Protein AF-A0A2H0TIT2-F1 (afdb_monomer)

Secondary structure (DSSP, 8-state):
-HHHHHHHHHHHHHHHHHHHHH-EETTEEHHHHHHHHHHHHHS--------S-----------------------TTGGG-HHHHHHHHHHHH--

Radius of gyration: 33.24 Å; Cα contacts (8 Å, |Δi|>4): 13; chains: 1; bounding box: 58×39×98 Å

Organism: NCBI:txid1974711

Structure (mmCIF, N/CA/C/O backbone):
data_AF-A0A2H0TIT2-F1
#
_entry.id   AF-A0A2H0TIT2-F1
#
loop_
_atom_site.group_PDB
_atom_site.id
_atom_site.type_symbol
_atom_site.label_atom_id
_atom_site.label_alt_id
_atom_site.label_comp_id
_atom_site.label_asym_id
_atom_site.label_entity_id
_atom_site.label_seq_id
_atom_site.pdbx_PDB_ins_code
_atom_site.Cartn_x
_atom_site.Cartn_y
_atom_site.Cartn_z
_atom_site.occupancy
_atom_site.B_iso_or_equiv
_atom_site.auth_seq_id
_atom_site.auth_comp_id
_atom_site.auth_asym_id
_atom_site.auth_atom_id
_atom_site.pdbx_PDB_model_num
ATOM 1 N N . ILE A 1 1 ? 3.162 0.818 -37.772 1.00 74.19 1 ILE A N 1
ATOM 2 C CA . ILE A 1 1 ? 3.206 1.946 -36.806 1.00 74.19 1 ILE A CA 1
ATOM 3 C C . ILE A 1 1 ? 2.659 1.544 -35.432 1.00 74.19 1 ILE A C 1
ATOM 5 O O . ILE A 1 1 ? 3.417 1.600 -34.474 1.00 74.19 1 ILE A O 1
ATOM 9 N N . ASN A 1 2 ? 1.414 1.063 -35.325 1.00 90.94 2 ASN A N 1
ATOM 10 C CA . ASN A 1 2 ? 0.760 0.823 -34.024 1.00 90.94 2 ASN A CA 1
ATOM 11 C C . ASN A 1 2 ? 1.489 -0.178 -33.110 1.00 90.94 2 ASN A C 1
ATOM 13 O O . ASN A 1 2 ? 1.616 0.069 -31.917 1.00 90.94 2 ASN A O 1
ATOM 17 N N . PHE A 1 3 ? 2.021 -1.272 -33.668 1.00 93.81 3 PHE A N 1
ATOM 18 C CA . PHE A 1 3 ? 2.733 -2.289 -32.886 1.00 93.81 3 PHE A CA 1
ATOM 19 C C . PHE A 1 3 ? 4.022 -1.756 -32.238 1.00 93.81 3 PHE A C 1
ATOM 21 O O . PHE A 1 3 ? 4.270 -1.997 -31.064 1.00 93.81 3 PHE A O 1
ATOM 28 N N . PHE A 1 4 ? 4.816 -0.975 -32.975 1.00 94.81 4 PHE A N 1
ATOM 29 C CA . PHE A 1 4 ? 6.038 -0.369 -32.437 1.00 94.81 4 PHE A CA 1
ATOM 30 C C . PHE A 1 4 ? 5.732 0.685 -31.371 1.00 94.81 4 PHE A C 1
ATOM 32 O O . PHE A 1 4 ? 6.428 0.758 -30.365 1.00 94.81 4 PHE A O 1
ATOM 39 N N . LEU A 1 5 ? 4.658 1.458 -31.559 1.00 95.38 5 LEU A N 1
ATOM 40 C CA . LEU A 1 5 ? 4.203 2.448 -30.584 1.00 95.38 5 LEU A CA 1
ATOM 41 C C . LEU A 1 5 ? 3.751 1.765 -29.282 1.00 95.38 5 LEU A C 1
ATOM 43 O O . LEU A 1 5 ? 4.151 2.188 -28.200 1.00 95.38 5 LEU A O 1
ATOM 47 N N . PHE A 1 6 ? 3.016 0.653 -29.386 1.00 95.38 6 PHE A N 1
ATOM 48 C CA . PHE A 1 6 ? 2.667 -0.199 -28.246 1.00 95.38 6 PHE A CA 1
ATOM 49 C C . PHE A 1 6 ? 3.906 -0.765 -27.540 1.00 95.38 6 PHE A C 1
ATOM 51 O O . PHE A 1 6 ? 3.987 -0.701 -26.316 1.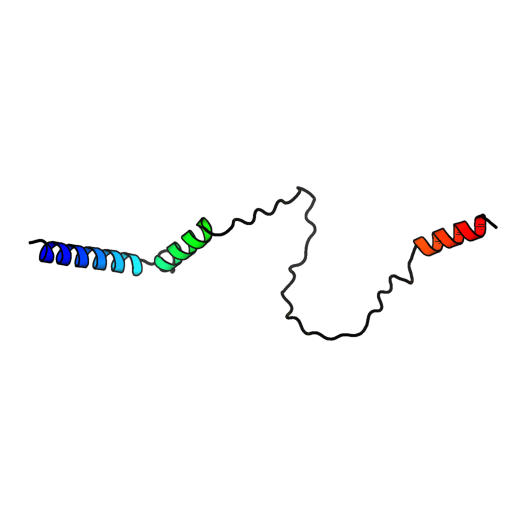00 95.38 6 PHE A O 1
ATOM 58 N N . LEU A 1 7 ? 4.886 -1.269 -28.296 1.00 96.19 7 LEU A N 1
ATOM 59 C CA . LEU A 1 7 ? 6.122 -1.826 -27.741 1.00 96.19 7 LEU A CA 1
ATOM 60 C C . LEU A 1 7 ? 6.893 -0.775 -26.925 1.00 96.19 7 LEU A C 1
ATOM 62 O O . LEU A 1 7 ? 7.298 -1.040 -25.795 1.00 96.19 7 LEU A O 1
ATOM 66 N N . ILE A 1 8 ? 7.039 0.435 -27.473 1.00 96.31 8 ILE A N 1
ATOM 67 C CA . ILE A 1 8 ? 7.705 1.559 -26.803 1.00 96.31 8 ILE A CA 1
ATOM 68 C C . ILE A 1 8 ? 6.950 1.944 -25.526 1.00 96.31 8 ILE A C 1
ATOM 70 O O . ILE A 1 8 ? 7.564 2.063 -24.465 1.00 96.31 8 ILE A O 1
ATOM 74 N N . LEU A 1 9 ? 5.621 2.078 -25.594 1.00 95.88 9 LEU A N 1
ATOM 75 C CA . LEU A 1 9 ? 4.805 2.392 -24.419 1.00 95.88 9 LEU A CA 1
ATOM 76 C C . LEU A 1 9 ? 4.920 1.312 -23.339 1.00 95.88 9 LEU A C 1
ATOM 78 O O . LEU A 1 9 ? 5.065 1.633 -22.162 1.00 95.88 9 LEU A O 1
ATOM 82 N N . SER A 1 10 ? 4.901 0.038 -23.733 1.00 95.31 10 SER A N 1
ATOM 83 C CA . SER A 1 10 ? 5.025 -1.090 -22.812 1.00 95.31 10 SER A CA 1
ATOM 84 C C . SER A 1 10 ? 6.357 -1.065 -22.067 1.00 95.31 10 SER A C 1
ATOM 86 O O . SER A 1 10 ? 6.383 -1.322 -20.865 1.00 95.31 10 SER A O 1
ATOM 88 N N . ILE A 1 11 ? 7.456 -0.739 -22.752 1.00 95.88 11 ILE A N 1
ATOM 89 C CA . ILE A 1 11 ? 8.782 -0.637 -22.130 1.00 95.88 11 ILE A CA 1
ATOM 90 C C . ILE A 1 11 ? 8.818 0.522 -21.128 1.00 95.88 11 ILE A C 1
ATOM 92 O O . ILE A 1 11 ? 9.328 0.356 -20.020 1.00 95.88 11 ILE A O 1
ATOM 96 N N . ILE A 1 12 ? 8.235 1.672 -21.478 1.00 96.12 12 ILE A N 1
ATOM 97 C CA . ILE A 1 12 ? 8.164 2.838 -20.584 1.00 96.12 12 ILE A CA 1
ATOM 98 C C . ILE A 1 12 ?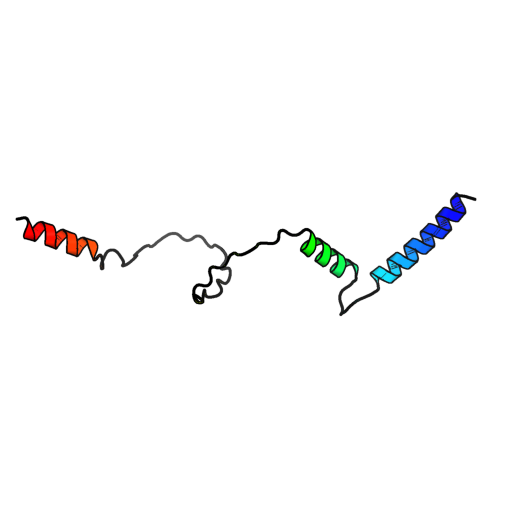 7.357 2.497 -19.326 1.00 96.12 12 ILE A C 1
ATOM 100 O O . ILE A 1 12 ? 7.819 2.738 -18.212 1.00 96.12 12 ILE A O 1
ATOM 104 N N . ILE A 1 13 ? 6.180 1.891 -19.489 1.00 95.50 13 ILE A N 1
ATOM 105 C CA . ILE A 1 13 ? 5.309 1.498 -18.373 1.00 95.50 13 ILE A CA 1
ATOM 106 C C . ILE A 1 13 ? 6.005 0.468 -17.479 1.00 95.50 13 ILE A C 1
ATOM 108 O O . ILE A 1 13 ? 5.963 0.595 -16.255 1.00 95.50 13 ILE A O 1
ATOM 112 N N . LEU A 1 14 ? 6.684 -0.519 -18.071 1.00 92.75 14 LEU A N 1
ATOM 113 C CA . LEU A 1 14 ? 7.443 -1.521 -17.326 1.00 92.75 14 LEU A CA 1
ATOM 114 C C . LEU A 1 14 ? 8.585 -0.881 -16.525 1.00 92.75 14 LEU A C 1
ATOM 116 O O . LEU A 1 14 ? 8.757 -1.200 -15.349 1.00 92.75 14 LEU A O 1
ATOM 120 N N . GLY A 1 15 ? 9.326 0.050 -17.130 1.00 91.69 15 GLY A N 1
ATOM 121 C CA . GLY A 1 15 ? 10.411 0.777 -16.468 1.00 91.69 15 GLY A CA 1
ATOM 122 C C . GLY A 1 15 ? 9.920 1.625 -15.294 1.00 91.69 15 GLY A C 1
ATOM 123 O O . GLY A 1 15 ? 10.479 1.547 -14.200 1.00 91.69 15 GLY A O 1
ATOM 124 N N . VAL A 1 16 ? 8.833 2.377 -15.485 1.00 89.75 16 VAL A N 1
ATOM 125 C CA . VAL A 1 16 ? 8.217 3.187 -14.420 1.00 89.75 16 VAL A CA 1
ATOM 126 C C . VAL A 1 16 ? 7.665 2.298 -13.303 1.00 89.75 16 VAL A C 1
ATOM 128 O O . VAL A 1 16 ? 7.897 2.572 -12.126 1.00 89.75 16 VAL A O 1
ATOM 131 N N . GLY A 1 17 ? 6.986 1.202 -13.651 1.00 86.56 17 GLY A N 1
ATOM 132 C CA . GLY A 1 17 ? 6.463 0.242 -12.680 1.00 86.56 17 GLY A CA 1
ATOM 133 C C . GLY A 1 17 ? 7.568 -0.408 -11.845 1.00 86.56 17 GLY A C 1
ATOM 134 O O . GLY A 1 17 ? 7.447 -0.488 -10.623 1.00 86.56 17 GLY A O 1
ATOM 135 N N . ALA A 1 18 ? 8.675 -0.806 -12.478 1.00 81.62 18 ALA A N 1
ATOM 136 C CA . ALA A 1 18 ? 9.835 -1.358 -11.785 1.00 81.62 18 ALA A CA 1
ATOM 137 C C . ALA A 1 18 ? 10.490 -0.323 -10.860 1.00 81.62 18 ALA A C 1
ATOM 139 O O . ALA A 1 18 ? 10.733 -0.619 -9.689 1.00 81.62 18 ALA A O 1
ATOM 140 N N . ALA A 1 19 ? 10.711 0.903 -11.344 1.00 84.19 19 ALA A N 1
ATOM 141 C CA . ALA A 1 19 ? 11.274 1.986 -10.541 1.00 84.19 19 ALA A CA 1
ATOM 142 C C . ALA A 1 19 ? 10.435 2.257 -9.281 1.00 84.19 19 ALA A C 1
ATOM 144 O O . ALA A 1 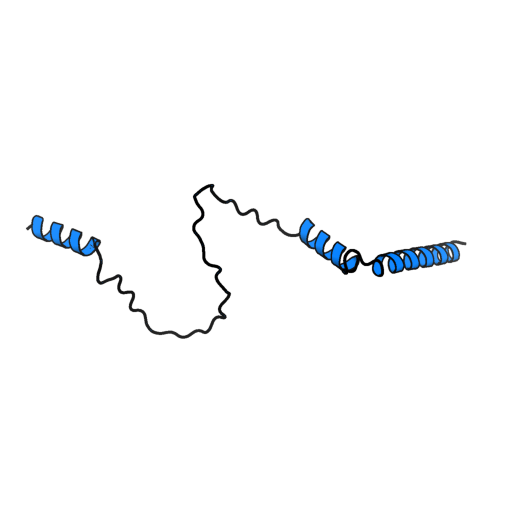19 ? 10.983 2.357 -8.184 1.00 84.19 19 ALA A O 1
ATOM 145 N N . LEU A 1 20 ? 9.105 2.291 -9.413 1.00 81.56 20 LEU A N 1
ATOM 146 C CA . LEU A 1 20 ? 8.187 2.453 -8.283 1.00 81.56 20 LEU A CA 1
ATOM 147 C C . LEU A 1 20 ? 8.163 1.230 -7.354 1.00 81.56 20 LEU A C 1
ATOM 149 O O . LEU A 1 20 ? 8.053 1.392 -6.143 1.00 81.56 20 LEU A O 1
ATOM 153 N N . ALA A 1 21 ? 8.295 0.010 -7.877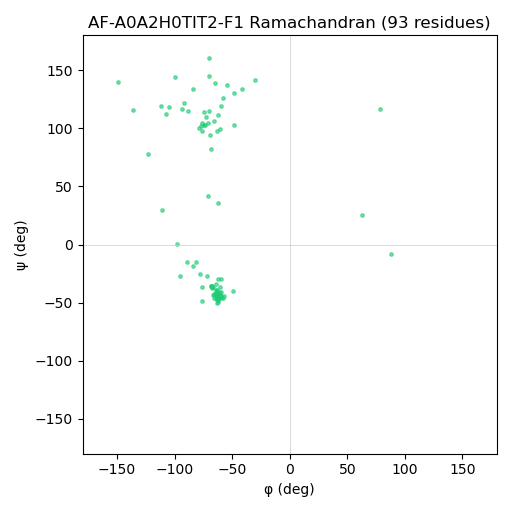 1.00 76.44 21 ALA A N 1
ATOM 154 C CA . ALA A 1 21 ? 8.328 -1.204 -7.057 1.00 76.44 21 ALA A CA 1
ATOM 155 C C . ALA A 1 21 ? 9.596 -1.302 -6.189 1.00 76.44 21 ALA A C 1
ATOM 157 O O . ALA A 1 21 ? 9.540 -1.785 -5.055 1.00 76.44 21 ALA A O 1
ATOM 158 N N . LEU A 1 22 ? 10.731 -0.834 -6.715 1.00 74.88 22 LEU A N 1
ATOM 159 C CA . LEU A 1 22 ? 12.022 -0.780 -6.022 1.00 74.88 22 LEU A CA 1
ATOM 160 C C . LEU A 1 22 ? 12.150 0.436 -5.093 1.00 74.88 22 LEU A C 1
ATOM 162 O O . LEU A 1 22 ? 13.026 0.453 -4.225 1.00 74.88 22 LEU A O 1
ATOM 166 N N . LEU A 1 23 ? 11.270 1.429 -5.240 1.00 76.12 23 LEU A N 1
ATOM 167 C CA . LEU A 1 23 ? 11.241 2.604 -4.386 1.00 76.12 23 LEU A CA 1
ATOM 168 C C . LEU A 1 23 ? 10.738 2.210 -2.989 1.00 76.12 23 LEU A C 1
ATOM 170 O O . LEU A 1 23 ? 9.557 1.942 -2.753 1.00 76.12 23 LEU A O 1
ATOM 174 N N . LYS A 1 24 ? 11.680 2.137 -2.050 1.00 69.19 24 LYS A N 1
ATOM 175 C CA . LYS A 1 24 ? 11.410 1.866 -0.638 1.00 69.19 24 LYS A CA 1
ATOM 176 C C . LYS A 1 24 ? 11.220 3.190 0.090 1.00 69.19 24 LYS A C 1
ATOM 178 O O . LYS A 1 24 ? 12.135 4.007 0.121 1.00 69.19 24 LYS A O 1
ATOM 183 N N . ILE A 1 25 ? 10.062 3.384 0.714 1.00 69.19 25 ILE A N 1
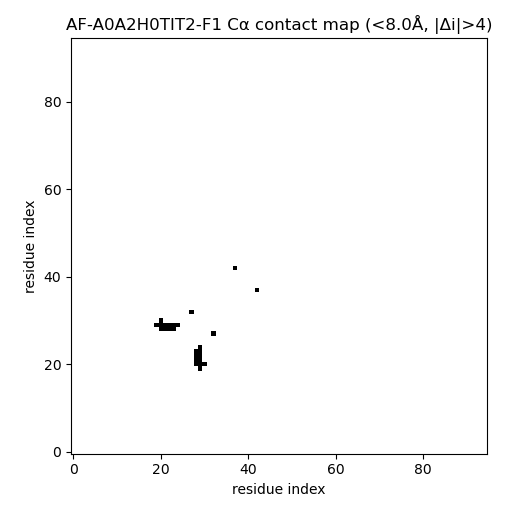ATOM 184 C CA . ILE A 1 25 ? 9.805 4.530 1.594 1.00 69.19 25 ILE A CA 1
ATOM 185 C C . ILE A 1 25 ? 9.843 4.008 3.032 1.00 69.19 25 ILE A C 1
ATOM 187 O O . ILE A 1 25 ? 9.088 3.107 3.391 1.00 69.19 25 ILE A O 1
ATOM 191 N N . GLY A 1 26 ? 10.775 4.513 3.847 1.00 68.19 26 GLY A N 1
ATOM 192 C CA . GLY A 1 26 ? 10.896 4.123 5.260 1.00 68.19 26 GLY A CA 1
ATOM 193 C C . GLY A 1 26 ? 11.224 2.640 5.505 1.00 68.19 26 GLY A C 1
ATOM 194 O O . GLY A 1 26 ? 10.871 2.103 6.547 1.00 68.19 26 GLY A O 1
ATOM 195 N N . GLY A 1 27 ? 11.859 1.958 4.543 1.00 77.69 27 GLY A N 1
ATOM 196 C CA . GLY A 1 27 ? 12.221 0.535 4.645 1.00 77.69 27 GLY A CA 1
ATOM 197 C C . GLY A 1 27 ? 11.143 -0.452 4.175 1.00 77.69 27 GLY A C 1
ATOM 198 O O . GLY A 1 27 ? 11.442 -1.635 4.020 1.00 77.69 27 GLY A O 1
ATOM 199 N N . GLN A 1 28 ? 9.927 0.014 3.867 1.00 77.38 28 GLN A N 1
ATOM 200 C CA . GLN A 1 28 ? 8.878 -0.788 3.228 1.00 77.38 28 GLN A CA 1
ATOM 201 C C . GLN A 1 28 ? 8.804 -0.511 1.724 1.00 77.38 28 GLN A C 1
ATOM 203 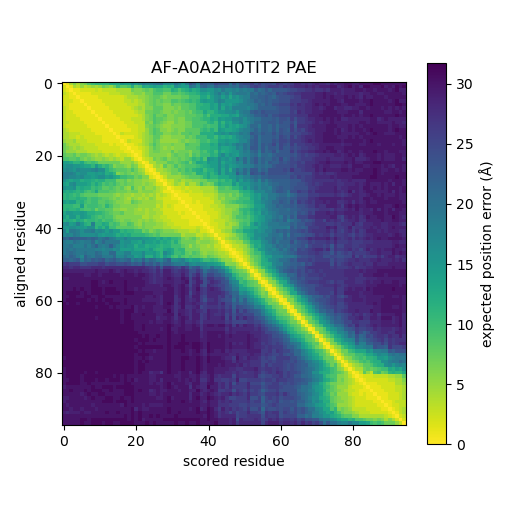O O . GLN A 1 28 ? 9.004 0.613 1.267 1.00 77.38 28 GLN A O 1
ATOM 208 N N . GLY A 1 29 ? 8.514 -1.555 0.945 1.00 84.88 29 GLY A N 1
ATOM 209 C CA . GLY A 1 29 ? 8.268 -1.413 -0.488 1.00 84.88 29 GLY A CA 1
ATOM 210 C C . GLY A 1 29 ? 6.947 -0.691 -0.755 1.00 84.88 29 GLY A C 1
ATOM 211 O O . GLY A 1 29 ? 5.959 -0.901 -0.045 1.00 84.88 29 GLY A O 1
ATOM 212 N N . LEU A 1 30 ? 6.912 0.117 -1.814 1.00 83.56 30 LEU A N 1
ATOM 213 C CA . LEU A 1 30 ? 5.713 0.817 -2.287 1.00 83.56 30 LEU A CA 1
ATOM 214 C C . LEU A 1 30 ? 4.472 -0.097 -2.431 1.00 83.56 30 LEU A C 1
ATOM 216 O O . LEU A 1 30 ? 3.395 0.308 -1.986 1.00 83.56 30 LEU A O 1
ATOM 220 N N . PRO A 1 31 ? 4.586 -1.353 -2.923 1.00 82.94 31 PRO A N 1
ATOM 221 C CA . PRO A 1 31 ? 3.449 -2.278 -2.973 1.00 82.94 31 PRO A CA 1
ATOM 222 C C . PRO A 1 31 ? 2.850 -2.597 -1.595 1.00 82.94 31 PRO A C 1
ATOM 224 O O . PRO A 1 31 ? 1.631 -2.710 -1.452 1.00 82.94 31 PRO A O 1
ATOM 227 N N . THR A 1 32 ? 3.685 -2.706 -0.558 1.00 84.12 32 THR A N 1
ATOM 228 C CA . THR A 1 32 ? 3.239 -2.948 0.823 1.00 84.12 32 THR A CA 1
ATOM 229 C C . THR A 1 32 ? 2.468 -1.748 1.358 1.00 84.12 32 THR A C 1
ATOM 231 O O . THR A 1 32 ? 1.403 -1.915 1.952 1.00 84.12 32 THR A O 1
ATOM 234 N N . ILE A 1 33 ? 2.969 -0.537 1.104 1.00 85.25 33 ILE A N 1
ATOM 235 C CA . ILE A 1 33 ? 2.314 0.711 1.512 1.00 85.25 33 ILE A CA 1
ATOM 236 C C . ILE A 1 33 ? 0.955 0.839 0.821 1.00 85.25 33 ILE A C 1
ATOM 238 O O . ILE A 1 33 ? -0.043 1.109 1.487 1.00 85.25 33 ILE A O 1
ATOM 242 N N . LEU A 1 34 ? 0.891 0.571 -0.486 1.00 86.88 34 LEU A N 1
ATOM 243 C CA . LEU A 1 34 ? -0.353 0.621 -1.252 1.00 86.88 34 LEU A CA 1
ATOM 244 C C . LEU A 1 34 ? -1.370 -0.415 -0.754 1.00 86.88 34 LEU A C 1
ATOM 246 O O . LEU A 1 34 ? -2.541 -0.094 -0.572 1.00 86.88 34 LEU A O 1
ATOM 250 N N . THR A 1 35 ? -0.921 -1.636 -0.460 1.00 87.56 35 THR A N 1
ATOM 251 C CA . THR A 1 35 ? -1.784 -2.687 0.102 1.00 87.56 35 THR A CA 1
ATOM 252 C C . THR A 1 35 ? -2.330 -2.280 1.470 1.00 87.56 35 THR A C 1
ATOM 254 O O . THR A 1 35 ? -3.525 -2.423 1.727 1.00 87.56 35 THR A O 1
ATOM 257 N N . ASN A 1 36 ? -1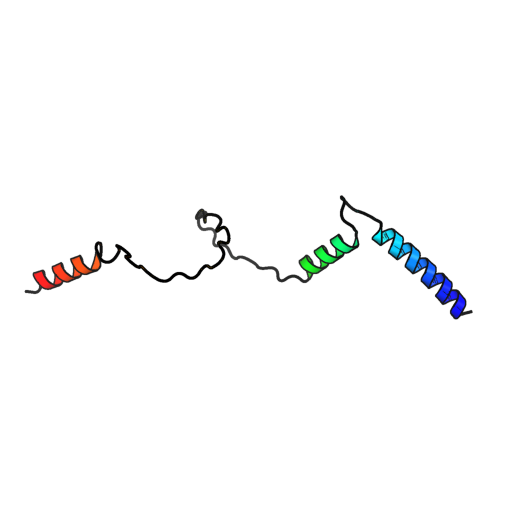.482 -1.725 2.339 1.00 88.00 36 ASN A N 1
ATOM 258 C CA . ASN A 1 36 ? -1.896 -1.226 3.650 1.00 88.00 36 ASN A CA 1
ATOM 259 C C . ASN A 1 36 ? -2.881 -0.059 3.525 1.00 88.00 36 ASN A C 1
ATOM 261 O O . ASN A 1 36 ? -3.874 -0.024 4.250 1.00 88.00 36 ASN A O 1
ATOM 265 N N . PHE A 1 37 ? -2.648 0.856 2.584 1.00 87.75 37 PHE A N 1
ATOM 266 C CA . PHE A 1 37 ? -3.548 1.967 2.296 1.00 87.75 37 PHE A CA 1
ATOM 267 C C . PHE A 1 37 ? -4.917 1.476 1.822 1.00 87.75 37 PHE A C 1
ATOM 269 O O . PHE A 1 37 ? -5.935 1.877 2.381 1.00 87.75 37 PHE A O 1
ATOM 276 N N . LEU A 1 38 ? -4.955 0.558 0.853 1.00 91.25 38 LEU A N 1
ATOM 277 C CA . LEU A 1 38 ? -6.200 -0.046 0.382 1.00 91.25 38 LEU A CA 1
ATOM 278 C C . LEU A 1 38 ? -6.918 -0.774 1.517 1.00 91.25 38 LEU A C 1
ATOM 280 O O . LEU A 1 38 ? -8.114 -0.577 1.703 1.00 91.25 38 LEU A O 1
ATOM 284 N N . ARG A 1 39 ? -6.194 -1.545 2.334 1.00 89.38 39 ARG A N 1
ATOM 285 C CA . ARG A 1 39 ? -6.761 -2.246 3.492 1.00 89.38 39 ARG A CA 1
ATOM 286 C C . ARG A 1 39 ? -7.302 -1.290 4.555 1.00 89.38 39 ARG A C 1
ATOM 288 O O . ARG A 1 39 ? -8.296 -1.610 5.190 1.00 89.38 39 ARG A O 1
ATOM 295 N N . PHE A 1 40 ? -6.683 -0.131 4.754 1.00 86.00 40 PHE A N 1
ATOM 296 C CA . PHE A 1 40 ? -7.173 0.900 5.672 1.00 86.00 40 PHE A CA 1
ATOM 297 C C . PHE A 1 40 ? -8.364 1.693 5.107 1.00 86.00 40 PHE A C 1
ATOM 299 O O . PHE A 1 40 ? -9.263 2.094 5.854 1.00 86.00 40 PHE A O 1
ATOM 306 N N . SER A 1 41 ? -8.355 1.944 3.798 1.00 88.06 41 SER A N 1
ATOM 307 C CA . SER A 1 41 ? -9.384 2.717 3.102 1.00 88.06 41 SER A CA 1
ATOM 308 C C . SER A 1 41 ? -10.662 1.899 2.902 1.00 88.06 41 SER A C 1
ATOM 310 O O . SER A 1 41 ? -11.745 2.348 3.267 1.00 88.06 41 SER A O 1
ATOM 312 N N . LEU A 1 42 ? -10.520 0.668 2.402 1.00 89.38 42 LEU A N 1
ATOM 313 C CA . LEU A 1 42 ? -11.611 -0.285 2.170 1.00 89.38 42 LEU A CA 1
ATOM 314 C C . LEU A 1 42 ? -11.973 -1.088 3.426 1.00 8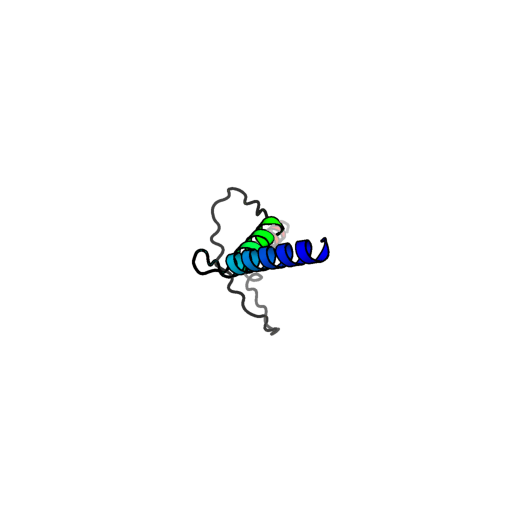9.38 42 LEU A C 1
ATOM 316 O O . LEU A 1 42 ? -13.036 -1.701 3.484 1.00 89.38 42 LEU A O 1
ATOM 320 N N . GLY A 1 43 ? -11.086 -1.136 4.420 1.00 84.00 43 GLY A N 1
ATOM 321 C CA . GLY A 1 43 ? -11.330 -1.859 5.662 1.00 84.00 43 GLY A CA 1
ATOM 322 C C . GLY A 1 43 ? -12.481 -1.248 6.450 1.00 84.00 43 GLY A C 1
ATOM 323 O O . GLY A 1 43 ? -12.594 -0.026 6.568 1.00 84.00 43 GLY A O 1
ATOM 324 N N . SER A 1 44 ? -13.323 -2.105 7.034 1.00 78.44 44 SER A N 1
ATOM 325 C CA . SER A 1 44 ? -14.422 -1.648 7.880 1.00 78.44 44 SER A CA 1
ATOM 326 C C . SER A 1 44 ? -13.867 -0.849 9.057 1.00 78.44 44 SER A C 1
ATOM 328 O O . SER A 1 44 ? -13.114 -1.375 9.885 1.00 78.44 44 SER A O 1
ATOM 330 N N . LYS A 1 45 ? -14.250 0.421 9.153 1.00 79.88 45 LYS A N 1
ATOM 331 C CA . LYS A 1 45 ? -13.905 1.259 10.296 1.00 79.88 45 LYS A CA 1
ATOM 332 C C . LYS A 1 45 ? -14.813 0.851 11.454 1.00 79.88 45 LYS A C 1
ATOM 334 O O . LYS A 1 45 ? -16.005 1.140 11.452 1.00 79.88 45 LYS A O 1
ATOM 339 N N . ILE A 1 46 ? -14.259 0.116 12.418 1.00 79.69 46 ILE A N 1
ATOM 340 C CA . ILE A 1 46 ? -14.973 -0.240 13.647 1.00 79.69 46 ILE A CA 1
ATOM 341 C C . ILE A 1 46 ? -14.987 1.008 14.528 1.00 79.69 46 ILE A C 1
ATOM 343 O O . ILE A 1 46 ? -14.007 1.328 15.201 1.00 79.69 46 ILE A O 1
ATOM 347 N N . TYR A 1 47 ? -16.094 1.741 14.490 1.00 78.69 47 TYR A N 1
ATOM 348 C CA . TYR A 1 47 ? -16.318 2.879 15.369 1.00 78.69 47 TYR A CA 1
ATOM 349 C C . TYR A 1 47 ? -16.749 2.359 16.739 1.00 78.69 47 TYR A C 1
ATOM 351 O O . TYR A 1 47 ? -17.898 1.977 16.946 1.00 78.69 47 TYR A O 1
ATOM 359 N N . ILE A 1 48 ? -15.806 2.309 17.681 1.00 77.31 48 ILE A N 1
ATOM 360 C CA . ILE A 1 48 ? -16.111 1.990 19.075 1.00 77.31 48 ILE A CA 1
ATOM 361 C C . ILE A 1 48 ? -16.713 3.246 19.695 1.00 77.31 48 ILE A C 1
ATOM 363 O O . ILE A 1 48 ? -16.000 4.195 20.026 1.00 77.31 48 ILE A O 1
ATOM 367 N N . TRP A 1 49 ? -18.035 3.265 19.835 1.00 74.44 49 TRP A N 1
ATOM 368 C CA . TRP A 1 49 ? -18.695 4.304 20.605 1.00 74.44 49 TRP A CA 1
ATOM 369 C C . TRP A 1 49 ? -18.412 4.048 22.086 1.00 74.44 49 TRP A C 1
ATOM 3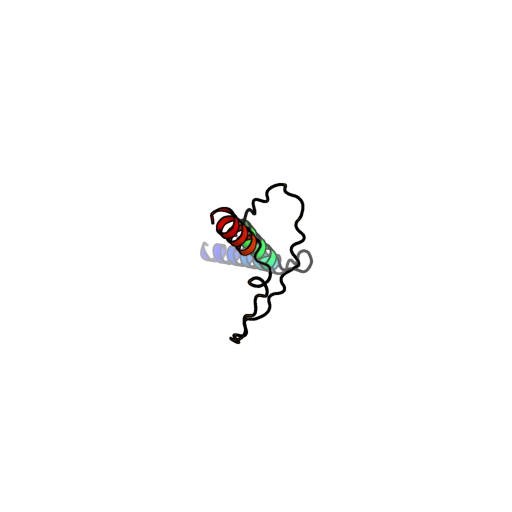71 O O . TRP A 1 49 ? -18.849 3.049 22.654 1.00 74.44 49 TRP A O 1
ATOM 381 N N . LYS A 1 50 ? -17.590 4.911 22.688 1.00 69.12 50 LYS A N 1
ATOM 382 C CA . LYS A 1 50 ? -17.240 4.841 24.104 1.00 69.12 50 LYS A CA 1
ATOM 383 C C . LYS A 1 50 ? -17.949 5.981 24.817 1.00 69.12 50 LYS A C 1
ATOM 385 O O . LYS A 1 50 ? -17.635 7.149 24.588 1.00 69.12 50 LYS A O 1
ATOM 390 N N . GLU A 1 51 ? -18.911 5.635 25.663 1.00 73.25 51 GLU A N 1
ATOM 391 C CA . GLU A 1 51 ? -19.501 6.573 26.611 1.00 73.25 51 GLU A CA 1
ATOM 392 C C . GLU A 1 51 ? -18.370 7.196 27.449 1.00 73.25 51 GLU A C 1
ATOM 394 O O . GLU A 1 51 ? -17.430 6.497 27.839 1.00 73.25 51 GLU A O 1
ATOM 399 N N . LYS A 1 52 ? -18.414 8.513 27.703 1.00 65.56 52 LYS A N 1
ATOM 400 C CA . LYS A 1 52 ? -17.418 9.241 28.518 1.00 65.56 52 LYS A CA 1
ATOM 401 C C . LYS A 1 52 ? -17.532 8.895 30.019 1.00 65.56 52 LYS A C 1
ATOM 403 O O . LYS A 1 52 ? -17.438 9.771 30.871 1.00 65.56 52 LYS A O 1
ATOM 408 N N . GLY A 1 53 ? -17.731 7.621 30.343 1.00 60.34 53 GLY A N 1
ATOM 409 C CA . GLY A 1 53 ? -17.595 7.071 31.682 1.00 60.34 53 GLY A CA 1
ATOM 410 C C . GLY A 1 53 ? -16.132 6.726 31.950 1.00 60.34 53 GLY A C 1
ATOM 411 O O . GLY A 1 53 ? -15.450 6.148 31.102 1.00 60.34 53 GLY A O 1
ATOM 412 N N . THR A 1 54 ? -15.651 7.131 33.120 1.00 63.22 54 THR A N 1
ATOM 413 C CA . THR A 1 54 ? -14.321 6.882 33.701 1.00 63.22 54 THR A CA 1
ATOM 414 C C . THR A 1 54 ? -13.673 5.551 33.284 1.00 63.22 54 THR A C 1
ATOM 416 O O . THR A 1 54 ? -14.362 4.532 33.205 1.00 63.22 54 THR A O 1
ATOM 419 N N . PRO A 1 55 ? -12.346 5.513 33.045 1.00 56.69 55 PRO A N 1
ATOM 420 C CA . PRO A 1 55 ? -11.684 4.336 32.500 1.00 56.69 55 PRO A CA 1
ATOM 421 C C . PRO A 1 55 ? -11.749 3.170 33.489 1.00 56.69 55 PRO A C 1
ATOM 423 O O . PRO A 1 55 ? -11.014 3.129 34.470 1.00 56.69 55 PRO A O 1
ATOM 426 N N . ILE A 1 56 ? -12.592 2.182 33.194 1.00 62.31 56 ILE A N 1
ATOM 427 C CA . ILE A 1 56 ? -12.449 0.856 33.785 1.00 62.31 56 ILE A CA 1
ATOM 428 C C . ILE A 1 56 ? -11.192 0.259 33.147 1.00 62.31 56 ILE A C 1
ATOM 430 O O . ILE A 1 56 ? -11.119 0.082 31.927 1.00 62.31 56 ILE A O 1
ATOM 434 N N . THR A 1 57 ? -10.171 0.024 33.962 1.00 55.59 57 THR A N 1
ATOM 435 C CA . THR A 1 57 ? -8.908 -0.611 33.584 1.00 55.59 57 THR A CA 1
ATOM 436 C C . THR A 1 57 ? -9.164 -2.077 33.244 1.00 55.59 57 THR A C 1
ATOM 438 O O . THR A 1 57 ? -9.005 -2.981 34.060 1.00 55.59 57 THR A O 1
ATOM 441 N N . ILE A 1 58 ? -9.608 -2.333 32.015 1.00 54.59 58 ILE A N 1
ATOM 442 C CA . ILE A 1 58 ? -9.762 -3.694 31.508 1.00 54.59 58 ILE A CA 1
ATOM 443 C C . ILE A 1 58 ? -8.356 -4.211 31.206 1.00 54.59 58 ILE A C 1
ATOM 445 O O . ILE A 1 58 ? -7.728 -3.830 30.217 1.00 54.59 58 ILE A O 1
ATOM 449 N N . PHE A 1 59 ? -7.849 -5.050 32.107 1.00 53.59 59 PHE A N 1
ATOM 450 C CA . PHE A 1 59 ? -6.613 -5.798 31.929 1.00 53.59 59 PHE A CA 1
ATOM 451 C C . PHE A 1 59 ? -6.611 -6.487 30.560 1.00 53.59 59 PHE A C 1
ATOM 453 O O . PHE A 1 59 ? -7.570 -7.156 30.174 1.00 53.59 59 PHE A O 1
ATOM 460 N N . LYS A 1 60 ? -5.509 -6.300 29.828 1.00 48.44 60 LYS A N 1
ATOM 461 C CA . LYS A 1 60 ? -5.200 -6.936 28.546 1.00 48.44 60 LYS A CA 1
ATOM 462 C C . LYS A 1 60 ? -5.442 -8.443 28.657 1.00 48.44 60 LYS A C 1
ATOM 464 O O . LYS A 1 60 ? -4.626 -9.162 29.229 1.00 48.44 60 LYS A O 1
ATOM 469 N N . LYS A 1 61 ? -6.560 -8.923 28.108 1.00 50.00 61 LYS A N 1
ATOM 470 C CA . LYS A 1 61 ? -6.820 -10.355 27.963 1.00 50.00 61 LYS A CA 1
ATOM 471 C C . LYS A 1 61 ? -5.845 -10.888 26.917 1.00 50.00 61 LYS A C 1
ATOM 473 O O . LYS A 1 61 ? -6.086 -10.772 25.721 1.00 50.00 61 LYS A O 1
ATOM 478 N N . VAL A 1 62 ? -4.712 -11.406 27.382 1.00 46.19 62 VAL A N 1
ATOM 479 C CA . VAL A 1 62 ? -3.839 -12.257 26.575 1.00 46.19 62 VAL A CA 1
ATOM 480 C C . VAL A 1 62 ? -4.687 -13.443 26.123 1.00 46.19 62 VAL A C 1
ATOM 482 O O . VAL A 1 62 ? -5.365 -14.076 26.933 1.00 46.19 62 VAL A O 1
ATOM 485 N N . GLU A 1 63 ? -4.721 -13.682 24.816 1.00 50.19 63 GLU A N 1
ATOM 486 C CA . GLU A 1 63 ? -5.404 -14.815 24.203 1.00 50.19 63 GLU A CA 1
ATOM 487 C C . GLU A 1 63 ? -4.802 -16.120 24.736 1.00 50.19 63 GLU A C 1
ATOM 489 O O . GLU A 1 63 ? -3.744 -16.564 24.298 1.00 50.19 63 GLU A O 1
ATOM 494 N N . ILE A 1 64 ? -5.466 -16.741 25.711 1.00 45.00 64 ILE A N 1
ATOM 495 C CA . ILE A 1 64 ? -5.135 -18.096 26.144 1.00 45.00 64 ILE A CA 1
ATOM 496 C C . ILE A 1 64 ? -5.942 -19.051 25.262 1.00 45.00 64 ILE A C 1
ATOM 498 O O . ILE A 1 64 ? -7.177 -19.035 25.267 1.00 45.00 64 ILE A O 1
ATOM 502 N N . LYS A 1 65 ? -5.212 -19.840 24.463 1.00 42.94 65 LYS A N 1
ATOM 503 C CA . LYS A 1 65 ? -5.701 -20.977 23.671 1.00 42.94 65 LYS A CA 1
ATOM 504 C C . LYS A 1 65 ? -6.697 -21.812 24.484 1.00 42.94 65 LYS A C 1
ATOM 506 O O . LYS A 1 65 ? -6.443 -22.153 25.634 1.00 42.94 65 LYS A O 1
ATOM 511 N N . LYS A 1 66 ? -7.819 -22.162 23.851 1.00 45.03 66 LYS A N 1
ATOM 512 C CA . LYS A 1 66 ? -8.822 -23.088 24.386 1.00 45.03 66 LYS A CA 1
ATOM 513 C C . LYS A 1 66 ? -8.195 -24.472 24.584 1.00 45.03 66 LYS A C 1
ATOM 515 O O . LYS A 1 66 ? -7.963 -25.167 23.601 1.00 45.03 66 LYS A O 1
ATOM 520 N N . GLU A 1 67 ? -8.031 -24.888 25.832 1.00 39.03 67 GLU A N 1
ATOM 521 C CA . GLU A 1 67 ? -8.043 -26.301 26.203 1.00 39.03 67 GLU A CA 1
ATOM 522 C C . GLU A 1 67 ? -9.293 -26.563 27.041 1.00 39.03 67 GLU A C 1
ATOM 524 O O . GLU A 1 67 ? -9.546 -25.935 28.068 1.00 39.03 67 GLU A O 1
ATOM 529 N N . VAL A 1 68 ? -10.131 -27.452 26.519 1.00 45.72 68 VAL A N 1
ATOM 530 C CA . VAL A 1 68 ? -11.337 -27.947 27.169 1.00 45.72 68 VAL A CA 1
ATOM 531 C C . VAL A 1 68 ? -10.906 -28.920 28.263 1.00 45.72 68 VAL A C 1
ATOM 533 O O . VAL A 1 68 ? -10.419 -30.005 27.961 1.00 45.72 68 VAL A O 1
ATOM 536 N N . LYS A 1 69 ? -11.148 -28.563 29.525 1.00 36.50 69 LYS A N 1
ATOM 537 C CA . LYS A 1 69 ? -11.272 -29.524 30.623 1.00 36.50 69 LYS A CA 1
ATOM 538 C C . LYS A 1 69 ? -12.469 -29.121 31.484 1.00 36.50 69 LYS A C 1
ATOM 540 O O . LYS A 1 69 ? -12.532 -28.007 31.996 1.00 36.50 69 LYS A O 1
ATOM 545 N N . LYS A 1 70 ? -13.469 -30.003 31.504 1.00 46.31 70 LYS A N 1
ATOM 546 C CA . LYS A 1 70 ? -14.634 -29.962 32.395 1.00 46.31 70 LYS A CA 1
ATOM 547 C C . LYS A 1 70 ? -14.189 -30.291 33.828 1.00 46.31 70 LYS A C 1
ATOM 549 O O . LYS A 1 70 ? -13.159 -30.937 33.981 1.00 46.31 70 LYS A O 1
ATOM 554 N N . GLU A 1 71 ? -15.045 -29.902 34.783 1.00 46.47 71 GLU A N 1
ATOM 555 C CA . GLU A 1 71 ? -14.994 -30.154 36.242 1.00 46.47 71 GLU A CA 1
ATOM 556 C C . GLU A 1 71 ? -13.995 -29.221 36.960 1.00 46.47 71 GLU A C 1
ATOM 558 O O . GLU A 1 71 ? -12.824 -29.183 36.619 1.00 46.47 71 GLU A O 1
ATOM 563 N N . GLU A 1 72 ? -14.360 -28.327 37.886 1.00 45.38 72 GLU A N 1
ATOM 564 C CA . GLU A 1 72 ? -15.406 -28.321 38.914 1.00 45.38 72 GLU A CA 1
ATOM 565 C C . GLU A 1 72 ? -15.891 -26.873 39.157 1.00 45.38 72 GLU A C 1
ATOM 567 O O . GLU A 1 72 ? -15.100 -25.930 39.199 1.00 45.38 72 GLU A O 1
ATOM 572 N N . LEU A 1 73 ? -17.197 -26.672 39.344 1.00 56.69 73 LEU A N 1
ATOM 573 C CA . LEU A 1 73 ? -17.745 -25.414 39.859 1.00 56.69 73 LEU A CA 1
ATOM 574 C C . LEU A 1 73 ? -17.897 -25.528 41.381 1.00 56.69 73 LEU A C 1
ATOM 576 O O . LEU A 1 73 ? -18.783 -26.250 41.834 1.00 56.69 73 LEU A O 1
ATOM 580 N N . PRO A 1 74 ? -17.181 -24.706 42.164 1.00 52.81 74 PRO A N 1
ATOM 581 C CA . PRO A 1 74 ? -17.720 -24.218 43.415 1.00 52.81 74 PRO A CA 1
ATOM 582 C C . PRO A 1 74 ? -17.682 -22.694 43.362 1.00 52.81 74 PRO A C 1
ATOM 584 O O . PRO A 1 74 ? -16.817 -22.033 43.940 1.00 52.81 74 PRO A O 1
ATOM 587 N N . LEU A 1 75 ? -18.643 -22.103 42.651 1.00 54.78 75 LEU A N 1
ATOM 588 C CA . LEU A 1 75 ? -18.954 -20.698 42.871 1.00 54.78 75 LEU A CA 1
ATOM 589 C C . LEU A 1 75 ? -19.462 -20.587 44.316 1.00 54.78 75 LEU A C 1
ATOM 591 O O . LEU A 1 75 ? -20.635 -20.844 44.590 1.00 54.78 75 LEU A O 1
ATOM 595 N N . LYS A 1 76 ? -18.569 -20.194 45.239 1.00 56.81 76 LYS A N 1
ATOM 596 C CA . LYS A 1 76 ? -18.825 -19.818 46.649 1.00 56.81 76 LYS A CA 1
ATOM 597 C C . LYS A 1 76 ? -19.746 -18.587 46.785 1.00 56.81 76 LYS A C 1
ATOM 599 O O . LYS A 1 76 ? -19.564 -17.734 47.647 1.00 56.81 76 LYS A O 1
ATOM 604 N N . ILE A 1 77 ? -20.719 -18.450 45.891 1.00 59.50 77 ILE A N 1
ATOM 605 C CA . ILE A 1 77 ? -21.720 -17.383 45.841 1.00 59.50 77 ILE A CA 1
ATOM 606 C C . ILE A 1 77 ? -23.011 -17.829 46.532 1.00 59.50 77 ILE A C 1
ATOM 608 O O . ILE A 1 77 ? -23.703 -16.996 47.112 1.00 59.50 77 ILE A O 1
ATOM 612 N N . ALA A 1 78 ? -23.301 -19.136 46.564 1.00 58.66 78 ALA A N 1
ATOM 613 C CA . ALA A 1 78 ? -24.463 -19.668 47.279 1.00 58.66 78 ALA A CA 1
ATOM 614 C C . ALA A 1 78 ? -24.404 -19.401 48.797 1.00 58.66 78 ALA A C 1
ATOM 616 O O . ALA A 1 78 ? -25.438 -19.228 49.438 1.00 58.66 78 ALA A O 1
ATOM 617 N N . GLU A 1 79 ? -23.199 -19.313 49.364 1.00 60.44 79 GLU A N 1
ATOM 618 C CA . GLU A 1 79 ? -22.984 -19.181 50.808 1.00 60.44 79 GLU A CA 1
ATOM 619 C C . GLU A 1 79 ? -23.240 -17.752 51.334 1.00 60.44 79 GLU A C 1
ATOM 621 O O . GLU A 1 79 ? -23.614 -17.579 52.489 1.00 60.44 79 GLU A O 1
ATOM 626 N N . LYS A 1 80 ? -23.115 -16.716 50.486 1.00 61.94 80 LYS A N 1
ATOM 627 C CA . LYS A 1 80 ? -23.281 -15.293 50.865 1.00 61.94 80 LYS A CA 1
ATOM 628 C C . LYS A 1 80 ? -24.538 -14.633 50.272 1.00 61.94 80 LYS A C 1
ATOM 630 O O . LYS A 1 80 ? -24.543 -13.431 50.004 1.00 61.94 80 LYS A O 1
ATOM 635 N N . SER A 1 81 ? -25.609 -15.395 50.042 1.00 74.00 81 SER A N 1
ATOM 636 C CA . SER A 1 81 ? -26.840 -14.863 49.438 1.00 74.00 81 SER A CA 1
ATOM 637 C C . SER A 1 81 ? -27.639 -13.980 50.411 1.00 74.00 81 SER A C 1
ATOM 639 O O . SER A 1 81 ? -28.364 -14.472 51.277 1.00 74.00 81 SER A O 1
ATOM 641 N N . GLN A 1 82 ? -27.548 -12.658 50.227 1.00 77.38 82 GLN A N 1
ATOM 642 C CA . GLN A 1 82 ? -28.333 -11.645 50.956 1.00 77.38 82 GLN A CA 1
ATOM 643 C C . GLN A 1 82 ? -29.849 -11.819 50.753 1.00 77.38 82 GLN A C 1
ATOM 645 O O . GLN A 1 82 ? -30.639 -11.552 51.653 1.00 77.38 82 GLN A O 1
ATOM 650 N N . LEU A 1 83 ? -30.261 -12.344 49.594 1.00 78.88 83 LEU A N 1
ATOM 651 C CA . LEU A 1 83 ? -31.668 -12.598 49.272 1.00 78.88 83 LEU A CA 1
ATOM 652 C C . LEU A 1 83 ? -32.270 -13.705 50.147 1.00 78.88 83 LEU A C 1
ATOM 654 O O . LEU A 1 83 ? -33.427 -13.607 50.554 1.00 78.88 83 LEU A O 1
ATOM 658 N N . LYS A 1 84 ? -31.482 -14.737 50.486 1.00 78.50 84 LYS A N 1
ATOM 659 C CA . LYS A 1 84 ? -31.931 -15.818 51.377 1.00 78.50 84 LYS A CA 1
ATOM 660 C C . LYS A 1 84 ? -32.164 -15.308 52.802 1.00 78.50 84 LYS A C 1
ATOM 662 O O . LYS A 1 84 ? -33.119 -15.734 53.441 1.00 78.50 84 LYS A O 1
ATOM 667 N N . LYS A 1 85 ? -31.334 -14.368 53.272 1.00 81.69 85 LYS A N 1
ATOM 668 C CA . LYS A 1 85 ? -31.505 -13.715 54.578 1.00 81.69 85 LYS A CA 1
ATOM 669 C C . LYS A 1 85 ? -32.814 -12.922 54.637 1.00 81.69 85 LYS A C 1
ATOM 671 O O . LYS A 1 85 ? -33.605 -13.138 55.547 1.00 81.69 85 LYS A O 1
ATOM 676 N N . ILE A 1 86 ? -33.061 -12.079 53.632 1.00 84.44 86 ILE A N 1
ATOM 677 C CA . ILE A 1 86 ? -34.276 -11.251 53.553 1.00 84.44 86 ILE A CA 1
ATOM 678 C C . ILE A 1 86 ? -35.530 -12.131 53.498 1.00 84.44 86 ILE A C 1
ATOM 680 O O . ILE A 1 86 ? -36.499 -11.874 54.205 1.00 84.44 86 ILE A O 1
ATOM 684 N N . ARG A 1 87 ? -35.501 -13.214 52.710 1.00 84.38 87 ARG A N 1
ATOM 685 C CA . ARG A 1 87 ? -36.613 -14.171 52.651 1.00 84.38 87 ARG A CA 1
ATOM 686 C C . ARG A 1 87 ? -36.932 -14.776 54.022 1.00 84.38 87 ARG A C 1
ATOM 688 O O . ARG A 1 87 ? -38.095 -14.820 54.404 1.00 84.38 87 ARG A O 1
ATOM 695 N N . ASN A 1 88 ? -35.909 -15.204 54.758 1.00 84.44 88 ASN A N 1
ATOM 696 C CA . ASN A 1 88 ? -36.090 -15.831 56.065 1.00 84.44 88 ASN A CA 1
ATOM 697 C C . ASN A 1 88 ? -36.631 -14.835 57.109 1.00 84.44 88 ASN A C 1
ATOM 699 O O . ASN A 1 88 ? -37.464 -15.198 57.930 1.00 84.44 88 ASN A O 1
ATOM 703 N N . GLU A 1 89 ? -36.208 -13.566 57.058 1.00 86.88 89 GLU A N 1
ATOM 704 C CA . GLU A 1 89 ? -36.757 -12.507 57.921 1.00 86.88 89 GLU A CA 1
ATOM 705 C C . GLU A 1 89 ? -38.242 -12.238 57.642 1.00 86.88 89 GLU A C 1
ATOM 707 O O . GLU A 1 89 ? -39.015 -12.061 58.581 1.00 86.88 89 GLU A O 1
ATOM 712 N N . ILE A 1 90 ? -38.664 -12.256 56.374 1.00 89.69 90 ILE A N 1
ATOM 713 C CA . ILE A 1 90 ? -40.078 -12.089 56.008 1.00 89.69 90 ILE A CA 1
ATOM 714 C C . ILE A 1 90 ? -40.910 -13.271 56.523 1.00 89.69 90 ILE A C 1
ATOM 716 O O . ILE A 1 90 ? -41.958 -13.060 57.133 1.00 89.69 90 ILE A O 1
ATOM 720 N N . GLU A 1 91 ? -40.437 -14.503 56.323 1.00 84.06 91 GLU A N 1
ATOM 721 C CA . GLU A 1 91 ? -41.134 -15.718 56.770 1.00 84.06 91 GLU A CA 1
ATOM 722 C C . GLU A 1 91 ? -41.268 -15.767 58.304 1.00 84.06 91 GLU A C 1
ATOM 724 O O . GLU A 1 91 ? -42.335 -16.102 58.815 1.00 84.06 91 GLU A O 1
ATOM 729 N N . MET A 1 92 ? -40.233 -15.348 59.040 1.00 84.25 92 MET A N 1
ATOM 730 C CA . MET A 1 92 ? -40.241 -15.288 60.509 1.00 84.25 92 MET A CA 1
ATOM 731 C C . MET A 1 92 ? -41.112 -14.161 61.076 1.00 84.25 92 MET A C 1
ATOM 733 O O . MET A 1 92 ? -41.584 -14.274 62.200 1.00 84.25 92 MET A O 1
ATOM 737 N N . LYS A 1 93 ? -41.311 -13.065 60.335 1.00 73.06 93 LYS A N 1
ATOM 738 C CA . LYS A 1 93 ? -42.107 -11.906 60.782 1.00 73.06 93 LYS A CA 1
ATOM 739 C C . LYS A 1 93 ? -43.593 -12.018 60.422 1.00 73.06 93 LYS A C 1
ATOM 741 O O . LYS A 1 93 ? -44.402 -11.245 60.927 1.00 73.06 93 LYS A O 1
ATOM 746 N N . THR A 1 94 ? -43.930 -12.940 59.521 1.00 66.94 94 THR A N 1
ATOM 747 C CA . THR A 1 94 ? -45.301 -13.191 59.037 1.00 66.94 94 THR A CA 1
ATOM 748 C C . THR A 1 94 ? -45.963 -14.375 59.760 1.00 66.94 94 THR A C 1
ATOM 750 O O . THR A 1 94 ? -47.113 -14.701 59.476 1.00 66.94 94 THR A O 1
ATOM 753 N N . LYS A 1 95 ? -45.260 -15.013 60.701 1.00 52.00 95 LYS A N 1
ATOM 754 C CA . LYS A 1 95 ? -45.769 -16.084 61.562 1.00 52.00 95 LYS A CA 1
ATOM 755 C C . LYS A 1 95 ? -45.847 -15.600 63.005 1.00 52.00 95 LYS A C 1
ATOM 757 O O . LYS A 1 95 ? -46.787 -16.041 63.697 1.00 52.00 95 LYS A O 1
#

Sequence (95 aa):
INFFLFLILSIIILGVGAALALLKIGGQGLPTILTNFLRFSLGSKIYIWKEKGTPITIFKKVEIKKEVKKEELPLKIAEKSQLKKIRNEIEMKTK

Mean predicted aligned error: 19.95 Å

Foldseek 3Di:
DVVVVVVVVVVVVVVVVVVQQPDDDPNHGNVVVVVVVCCVVVPDDPDDDDDPPDDPPDPPPDDDDDDDDDDDDDPVPVVPDPVVVVVVVVVVVVD

Solvent-accessible surface area (backbone atoms only — not comparable to full-atom values): 6293 Å² total; per-residue (Å²): 112,69,68,61,53,49,51,54,50,51,51,52,52,52,51,53,51,49,54,49,53,70,39,57,61,95,84,42,40,39,64,57,54,50,52,53,48,48,50,62,71,74,36,84,80,83,79,78,85,70,73,95,63,80,86,75,85,74,72,83,78,72,88,72,79,90,75,93,75,83,87,84,87,78,75,80,55,78,84,70,47,63,66,62,55,54,52,52,53,52,58,65,73,76,107

pLDDT: mean 73.94, std 16.58, range [36.5, 96.31]